Protein AF-A0A963LQE0-F1 (afdb_monomer)

Mean predicted aligned error: 8.78 Å

Solvent-accessible surface area (backbone atoms only — not comparable to full-atom values): 7712 Å² total; per-residue (Å²): 129,64,69,66,65,20,34,51,44,28,17,52,47,13,12,52,50,37,17,51,40,53,44,37,38,58,50,21,48,66,72,33,75,80,40,63,69,54,14,52,49,49,24,50,51,52,43,51,53,51,48,52,53,43,36,71,68,32,28,90,52,50,62,49,55,55,39,61,66,52,40,51,49,39,34,74,72,67,77,39,56,71,74,58,40,57,48,38,40,53,25,24,54,54,12,33,54,50,10,45,52,47,31,54,51,52,55,51,49,51,51,52,52,52,50,41,68,74,68,47,78,81,77,71,84,74,78,59,77,80,73,87,74,77,72,76,81,80,84,74,90,132

Radius of gyration: 27.18 Å; Cα contacts (8 Å, |Δi|>4): 130; chains: 1; bounding box: 40×27×107 Å

Nearest PDB structures (foldseek):
  7w7r-assembly1_C-2  TM=9.478E-01  e=5.800E-03  Anabas testudineus
  3m9i-assembly1_A  TM=8.111E-01  e=3.173E-03  Ovis aries
  2b5f-assembly1_B  TM=9.084E-01  e=1.115E-02  Spinacia oleracea
  8ofx-assembly1_A  TM=7.648E-01  e=4.079E-03  Trypanosoma brucei brucei
  1ldf-assembly1_A  TM=7.213E-01  e=6.099E-03  Escherichia coli

Secondary structure (DSSP, 8-state):
--HHHHHHHHHHHHHHHHHHHHHHHHHHHHHHTT-HHHHHHHHHHHHHHHHHHHHHHHHHHH----SHHHHHHHHHTTSS-HHHHHHHHHHHHHHHHHHHHHHHHHHHHHHHHHHHHHH-SPPPTT-----TT-S-------

Foldseek 3Di:
DDLVQQLVLLLQLLLQLLLQLVLLLVVLCVVCVPPPVSSVVSSVVSNVVSLVVSCVVCCVPHVSQLDLVSLVVCVVVVNDDPVSSVSSVVSSVNSNVNSNVVSVVVVVVVVVVVVCVVPDDDPDPPPPPPPPPPPPDPDDDD

pLDDT: mean 89.5, std 12.8, range [49.38, 98.25]

Structure (mmCIF, N/CA/C/O backbone):
data_AF-A0A963LQE0-F1
#
_entry.id   AF-A0A963LQE0-F1
#
loop_
_atom_site.group_PDB
_atom_site.id
_atom_site.type_symbol
_atom_site.label_atom_id
_atom_site.label_alt_id
_atom_site.label_comp_id
_atom_site.label_asym_id
_atom_site.label_entity_id
_atom_site.label_seq_id
_atom_site.pdbx_PDB_ins_code
_atom_site.Cartn_x
_atom_site.Cartn_y
_atom_site.Cartn_z
_atom_site.occupancy
_atom_site.B_iso_or_equiv
_atom_site.auth_seq_id
_atom_site.auth_comp_id
_atom_site.auth_asym_id
_atom_site.auth_atom_id
_atom_site.pdbx_PDB_model_num
ATOM 1 N N . MET A 1 1 ? -12.643 9.614 14.086 1.00 61.12 1 MET A N 1
ATOM 2 C CA . MET A 1 1 ? -12.310 9.619 12.640 1.00 61.12 1 MET A CA 1
ATOM 3 C C . MET A 1 1 ? -13.578 9.403 11.832 1.00 61.12 1 MET A C 1
ATOM 5 O O . MET A 1 1 ? -14.355 8.515 12.172 1.00 61.12 1 MET A O 1
ATOM 9 N N . SER A 1 2 ? -13.810 10.220 10.804 1.00 81.06 2 SER A N 1
ATOM 10 C CA . SER A 1 2 ? -14.964 10.062 9.909 1.00 81.06 2 SER A CA 1
ATOM 11 C C . SER A 1 2 ? -14.790 8.821 9.028 1.00 81.06 2 SER A C 1
ATOM 13 O O . SER A 1 2 ? -13.704 8.576 8.513 1.00 81.06 2 SER A O 1
ATOM 15 N N . LEU A 1 3 ? -15.850 8.028 8.850 1.00 88.50 3 LEU A N 1
ATOM 16 C CA . LEU A 1 3 ? -15.796 6.744 8.139 1.00 88.50 3 LEU A CA 1
ATOM 17 C C . LEU A 1 3 ? -15.444 6.900 6.650 1.00 88.50 3 LEU A C 1
ATOM 19 O O . LEU A 1 3 ? -14.717 6.079 6.107 1.00 88.50 3 LEU A O 1
ATOM 23 N N . ARG A 1 4 ? -15.934 7.959 5.997 1.00 92.81 4 ARG A N 1
ATOM 24 C CA . ARG A 1 4 ? -15.742 8.195 4.555 1.00 92.81 4 ARG A CA 1
ATOM 25 C C . ARG A 1 4 ? -14.275 8.451 4.163 1.00 92.81 4 ARG A C 1
ATOM 27 O O . ARG A 1 4 ? -13.759 7.665 3.374 1.00 92.81 4 ARG A O 1
ATOM 34 N N . PRO A 1 5 ? -13.573 9.465 4.713 1.00 93.38 5 PRO A N 1
ATOM 35 C CA . PRO A 1 5 ? -12.171 9.722 4.362 1.00 93.38 5 PRO A CA 1
ATOM 36 C C . PRO A 1 5 ? -11.257 8.555 4.747 1.00 93.38 5 PRO A C 1
ATOM 38 O O . PRO A 1 5 ? -10.302 8.262 4.044 1.0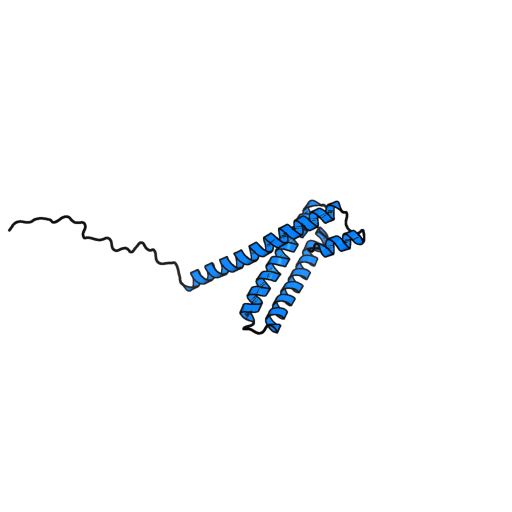0 93.38 5 PRO A O 1
ATOM 41 N N . SER A 1 6 ? -11.601 7.842 5.819 1.00 95.06 6 SER A N 1
ATOM 42 C CA . SER A 1 6 ? -10.914 6.633 6.275 1.00 95.06 6 SER A CA 1
ATOM 43 C C . SER A 1 6 ? -10.942 5.521 5.214 1.00 95.06 6 SER A C 1
ATOM 45 O O . SER A 1 6 ? -9.920 4.909 4.942 1.00 95.06 6 SER A O 1
ATOM 47 N N . VAL A 1 7 ? -12.102 5.276 4.592 1.00 96.75 7 VAL A N 1
ATOM 48 C CA . VAL A 1 7 ? -12.272 4.261 3.533 1.00 96.75 7 VAL A CA 1
ATOM 49 C C . VAL A 1 7 ? -11.584 4.685 2.233 1.00 96.75 7 VAL A C 1
ATOM 51 O O . VAL A 1 7 ? -10.953 3.860 1.580 1.00 96.75 7 VAL A O 1
ATOM 54 N N . VAL A 1 8 ? -11.674 5.968 1.870 1.00 96.94 8 VAL A N 1
ATOM 55 C CA . VAL A 1 8 ? -10.992 6.508 0.680 1.00 96.94 8 VAL A CA 1
ATOM 56 C C . VAL A 1 8 ? -9.475 6.412 0.829 1.00 96.94 8 VAL A C 1
ATOM 58 O O . VAL A 1 8 ? -8.802 5.991 -0.105 1.00 96.94 8 VAL A O 1
ATOM 61 N N . ALA A 1 9 ? -8.941 6.738 2.007 1.00 97.06 9 ALA A N 1
ATOM 62 C CA . ALA A 1 9 ? -7.518 6.608 2.296 1.00 97.06 9 ALA A CA 1
ATOM 63 C C . ALA A 1 9 ? -7.030 5.158 2.159 1.00 97.06 9 ALA A C 1
ATOM 65 O O . ALA A 1 9 ? -5.977 4.941 1.575 1.00 97.06 9 ALA A O 1
ATOM 66 N N . GLU A 1 10 ? -7.800 4.166 2.618 1.00 97.62 10 GLU A N 1
ATOM 67 C CA . GLU A 1 10 ? -7.464 2.747 2.419 1.00 97.62 10 GLU A CA 1
ATOM 68 C C . GLU A 1 10 ? -7.474 2.344 0.941 1.00 97.62 10 GLU A C 1
ATOM 70 O O . GLU A 1 10 ? -6.547 1.680 0.489 1.00 97.62 10 GLU A O 1
ATOM 75 N N . ALA A 1 11 ? -8.475 2.779 0.166 1.00 98.12 11 ALA A N 1
ATOM 76 C CA . ALA A 1 11 ? -8.530 2.487 -1.267 1.00 98.12 11 ALA A CA 1
ATOM 77 C C . ALA A 1 11 ? -7.335 3.091 -2.019 1.00 98.12 11 ALA A C 1
ATOM 79 O O . ALA A 1 11 ? -6.658 2.391 -2.770 1.00 98.12 11 ALA A O 1
ATOM 80 N N . ILE A 1 12 ? -7.064 4.382 -1.800 1.00 98.06 12 ILE A N 1
ATOM 81 C CA . ILE A 1 12 ? -5.968 5.101 -2.459 1.00 98.06 12 ILE A CA 1
ATOM 82 C C . ILE A 1 12 ? -4.619 4.550 -2.002 1.00 98.06 12 ILE A C 1
ATOM 84 O O . ILE A 1 12 ? -3.756 4.286 -2.832 1.00 98.06 12 ILE A O 1
ATOM 88 N N . GLY A 1 13 ? -4.433 4.340 -0.700 1.00 97.88 13 GLY A N 1
ATOM 89 C CA . GLY A 1 13 ? -3.178 3.826 -0.168 1.00 97.88 13 GLY A CA 1
ATOM 90 C C . GLY A 1 13 ? -2.870 2.416 -0.664 1.00 97.88 13 GLY A C 1
ATOM 91 O O . GLY A 1 13 ? -1.748 2.170 -1.097 1.00 97.88 13 GLY A O 1
ATOM 92 N N . THR A 1 14 ? -3.857 1.514 -0.712 1.00 98.25 14 THR A N 1
ATOM 93 C CA . THR A 1 14 ? -3.658 0.189 -1.316 1.00 98.25 14 THR A CA 1
ATOM 94 C C . THR A 1 14 ? -3.398 0.288 -2.820 1.00 98.25 14 THR A C 1
ATOM 96 O O . THR A 1 14 ? -2.508 -0.394 -3.316 1.00 98.25 14 THR A O 1
ATOM 99 N N . ALA A 1 15 ? -4.097 1.158 -3.555 1.00 98.25 15 ALA A N 1
ATOM 100 C CA . ALA A 1 15 ? -3.832 1.345 -4.983 1.00 98.25 15 ALA A CA 1
ATOM 101 C C . ALA A 1 15 ? -2.395 1.807 -5.254 1.00 98.25 15 ALA A C 1
ATOM 103 O O . ALA A 1 15 ? -1.714 1.223 -6.093 1.00 98.25 15 ALA A O 1
ATOM 104 N N . LEU A 1 16 ? -1.917 2.808 -4.513 1.00 97.94 16 LEU A N 1
ATOM 105 C CA . LEU A 1 16 ? -0.553 3.320 -4.641 1.00 97.94 16 LEU A CA 1
ATOM 106 C C . LEU A 1 16 ? 0.484 2.269 -4.243 1.00 97.94 16 LEU A C 1
ATOM 108 O O . LEU A 1 16 ? 1.454 2.074 -4.969 1.00 97.94 16 LEU A O 1
ATOM 112 N N . LEU A 1 17 ? 0.254 1.554 -3.136 1.00 97.75 17 LEU A N 1
ATOM 113 C CA . LEU A 1 17 ? 1.133 0.476 -2.687 1.00 97.75 17 LEU A CA 1
ATOM 114 C C . LEU A 1 17 ? 1.297 -0.583 -3.784 1.00 97.75 17 LEU A C 1
ATOM 116 O O . LEU A 1 17 ? 2.419 -0.917 -4.150 1.00 97.75 17 LEU A O 1
ATOM 120 N N . LEU A 1 18 ? 0.190 -1.084 -4.337 1.00 97.94 18 LEU A N 1
ATOM 121 C CA . LEU A 1 18 ? 0.229 -2.147 -5.341 1.00 97.94 18 LEU A CA 1
ATOM 122 C C . LEU A 1 18 ? 0.773 -1.658 -6.685 1.00 97.94 18 LEU A C 1
ATOM 124 O O . LEU A 1 18 ? 1.523 -2.395 -7.321 1.00 97.94 18 LEU A O 1
ATOM 128 N N . ALA A 1 19 ? 0.458 -0.424 -7.091 1.00 97.06 19 ALA A N 1
ATOM 129 C CA . ALA A 1 19 ? 1.030 0.160 -8.298 1.00 97.06 19 ALA A CA 1
ATOM 130 C C . ALA A 1 19 ? 2.563 0.225 -8.206 1.00 97.06 19 ALA A C 1
ATOM 132 O O . ALA A 1 19 ? 3.262 -0.267 -9.088 1.00 97.06 19 ALA A O 1
ATOM 133 N N . THR A 1 20 ? 3.097 0.744 -7.094 1.00 96.50 20 THR A N 1
ATOM 134 C CA . THR A 1 20 ? 4.548 0.833 -6.879 1.00 96.50 20 THR A CA 1
ATOM 135 C C . THR A 1 20 ? 5.219 -0.538 -6.812 1.00 96.50 20 THR A C 1
ATOM 137 O O . THR A 1 20 ? 6.270 -0.721 -7.422 1.00 96.50 20 THR A O 1
ATOM 140 N N . VAL A 1 21 ? 4.635 -1.510 -6.106 1.00 96.38 21 VAL A N 1
ATOM 141 C CA . VAL A 1 21 ? 5.204 -2.866 -5.989 1.00 96.38 21 VAL A CA 1
ATOM 142 C C . VAL A 1 21 ? 5.292 -3.547 -7.357 1.00 96.3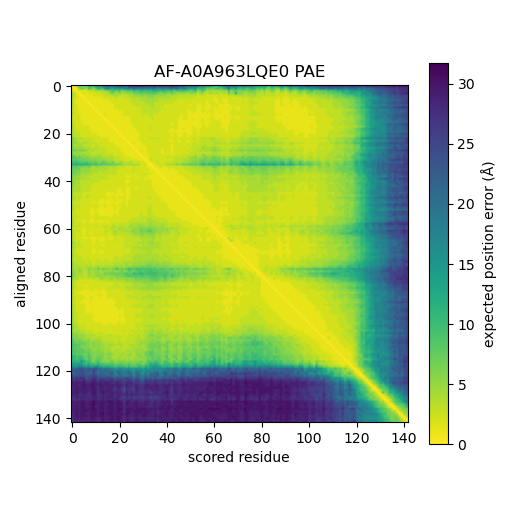8 21 VAL A C 1
ATOM 144 O O . VAL A 1 21 ? 6.328 -4.108 -7.704 1.00 96.38 21 VAL A O 1
ATOM 147 N N . VAL A 1 22 ? 4.228 -3.480 -8.162 1.00 96.31 22 VAL A N 1
ATOM 148 C CA . VAL A 1 22 ? 4.205 -4.133 -9.478 1.00 96.31 22 VAL A CA 1
ATOM 149 C C . VAL A 1 22 ? 5.168 -3.456 -10.454 1.00 96.31 22 VAL A C 1
ATOM 151 O O . VAL A 1 22 ? 5.985 -4.144 -11.068 1.00 96.31 22 VAL A O 1
ATOM 154 N N . ASP A 1 23 ? 5.135 -2.124 -10.559 1.00 93.75 23 ASP A N 1
ATOM 155 C CA . ASP A 1 23 ? 6.011 -1.394 -11.483 1.00 93.75 23 ASP A CA 1
ATOM 156 C C . ASP A 1 23 ? 7.489 -1.526 -11.105 1.00 93.75 23 ASP A C 1
ATOM 158 O O . ASP A 1 23 ? 8.335 -1.765 -11.971 1.00 93.75 23 ASP A O 1
ATOM 162 N N . SER A 1 24 ? 7.818 -1.410 -9.814 1.00 94.88 24 SER A N 1
ATOM 163 C CA . SER A 1 24 ? 9.203 -1.563 -9.354 1.00 94.88 24 SER A CA 1
ATOM 164 C C . SER A 1 24 ? 9.718 -2.993 -9.510 1.00 94.88 24 SER A C 1
ATOM 166 O O . SER A 1 24 ? 10.895 -3.165 -9.815 1.00 94.88 24 SER A O 1
ATOM 168 N N . GLY A 1 25 ? 8.858 -4.011 -9.403 1.00 93.81 25 GLY A N 1
ATOM 169 C CA . GLY A 1 25 ? 9.209 -5.393 -9.732 1.00 93.81 25 GLY A CA 1
ATOM 170 C C . GLY A 1 25 ? 9.553 -5.573 -11.213 1.00 93.81 25 GLY A C 1
ATOM 171 O O . GLY A 1 25 ? 10.621 -6.088 -11.541 1.00 93.81 25 GLY A O 1
ATOM 172 N N . ILE A 1 26 ? 8.692 -5.091 -12.118 1.00 92.94 26 ILE A N 1
ATOM 173 C CA . ILE A 1 26 ? 8.915 -5.192 -13.571 1.00 92.94 26 ILE A CA 1
ATOM 174 C C . ILE A 1 26 ? 10.169 -4.414 -13.988 1.00 92.94 26 ILE A C 1
ATOM 176 O O . ILE A 1 26 ? 10.982 -4.914 -14.766 1.00 92.94 26 ILE A O 1
ATOM 180 N N . MET A 1 27 ? 10.336 -3.186 -13.491 1.00 91.75 27 MET A N 1
ATOM 181 C CA . MET A 1 27 ? 11.497 -2.354 -13.808 1.00 91.75 27 MET A CA 1
ATOM 182 C C . MET A 1 27 ? 12.779 -2.900 -13.172 1.00 91.75 27 MET A C 1
ATOM 184 O O . MET A 1 27 ? 13.822 -2.917 -13.821 1.00 91.75 27 MET A O 1
ATOM 188 N N . GLY A 1 28 ? 12.700 -3.378 -11.930 1.00 92.88 28 GLY A N 1
ATOM 189 C CA . GLY A 1 28 ? 13.816 -3.987 -11.214 1.00 92.88 28 GLY A CA 1
ATOM 190 C C . GLY A 1 28 ? 14.385 -5.184 -11.968 1.00 92.88 28 GLY A C 1
ATOM 191 O O . GLY A 1 28 ? 15.593 -5.245 -12.172 1.00 92.88 28 GLY A O 1
ATOM 192 N N . GLU A 1 29 ? 13.523 -6.070 -12.473 1.00 93.75 29 GLU A N 1
ATOM 193 C CA . GLU A 1 29 ? 13.941 -7.216 -13.290 1.00 93.75 29 GLU A CA 1
ATOM 194 C C . GLU A 1 29 ? 14.640 -6.776 -14.588 1.00 93.75 29 GLU A C 1
ATOM 196 O O . GLU A 1 29 ? 15.695 -7.298 -14.948 1.00 93.75 29 GLU A O 1
ATOM 201 N N . ARG A 1 30 ? 14.098 -5.755 -15.270 1.00 91.44 30 ARG A N 1
ATOM 202 C CA . ARG A 1 30 ? 14.685 -5.207 -16.507 1.00 91.44 30 ARG A CA 1
ATOM 203 C C . ARG A 1 30 ? 16.061 -4.585 -16.277 1.00 91.44 30 ARG A C 1
ATOM 205 O O . ARG A 1 30 ? 16.944 -4.743 -17.115 1.00 91.44 30 ARG A O 1
ATOM 212 N N . LEU A 1 31 ? 16.238 -3.872 -15.166 1.00 92.25 31 LEU A N 1
ATOM 213 C CA . LEU A 1 31 ? 17.493 -3.198 -14.824 1.00 92.25 31 LEU A CA 1
ATOM 214 C C . LEU A 1 31 ? 18.544 -4.153 -14.255 1.00 92.25 31 LEU A C 1
ATOM 216 O O . LEU A 1 31 ? 19.737 -3.911 -14.417 1.00 92.25 31 LEU A O 1
ATOM 220 N N . ALA A 1 32 ? 18.123 -5.231 -13.595 1.00 93.69 32 ALA A N 1
ATOM 221 C CA . ALA A 1 32 ? 19.029 -6.159 -12.931 1.00 93.69 32 ALA A CA 1
ATOM 222 C C . ALA A 1 32 ? 19.828 -7.054 -13.893 1.00 93.69 32 ALA A C 1
ATOM 224 O O . ALA A 1 32 ? 20.764 -7.724 -13.454 1.00 93.69 32 ALA A O 1
ATOM 225 N N . GLY A 1 33 ? 19.475 -7.098 -15.184 1.00 92.00 33 GLY A N 1
ATOM 226 C CA . GLY A 1 33 ? 20.241 -7.825 -16.202 1.00 92.00 33 GLY A CA 1
ATOM 227 C C . GLY A 1 33 ? 20.390 -9.324 -15.914 1.00 92.00 33 GLY A C 1
ATOM 228 O O . GLY A 1 33 ? 21.435 -9.901 -16.202 1.00 92.00 33 GLY A O 1
ATOM 229 N N . GLY A 1 34 ? 19.376 -9.945 -15.299 1.00 92.44 34 GLY A N 1
ATOM 230 C CA . GLY A 1 34 ? 19.384 -11.356 -14.892 1.00 92.44 34 GLY A CA 1
ATOM 231 C C . GLY A 1 34 ? 19.910 -11.623 -13.475 1.00 92.44 34 GLY A C 1
ATOM 232 O O . GLY A 1 34 ? 19.883 -12.765 -13.016 1.00 92.44 34 GLY A O 1
ATOM 233 N N . ASN A 1 35 ? 20.360 -10.598 -12.741 1.00 96.06 35 ASN A N 1
ATOM 234 C CA . ASN A 1 35 ? 20.724 -10.746 -11.334 1.00 96.06 35 ASN A CA 1
ATOM 235 C C . ASN A 1 35 ? 19.490 -10.651 -10.420 1.00 96.06 35 ASN A C 1
ATOM 237 O O . ASN A 1 35 ? 19.115 -9.575 -9.949 1.00 96.06 35 ASN A O 1
ATOM 241 N N . VAL A 1 36 ? 18.908 -11.807 -10.101 1.00 95.44 36 VAL A N 1
ATOM 242 C CA . VAL A 1 36 ? 17.714 -11.918 -9.245 1.00 95.44 36 VAL A CA 1
ATOM 243 C C . VAL A 1 36 ? 17.893 -11.233 -7.883 1.00 95.44 36 VAL A C 1
ATOM 245 O O . VAL A 1 36 ? 16.953 -10.627 -7.372 1.00 95.44 36 VAL A O 1
ATOM 248 N N . ALA A 1 37 ? 19.092 -11.268 -7.290 1.00 96.19 37 ALA A N 1
ATOM 249 C CA . ALA A 1 37 ? 19.328 -10.646 -5.986 1.00 96.19 37 ALA A CA 1
ATOM 250 C C . ALA A 1 37 ? 19.160 -9.119 -6.042 1.00 96.19 37 ALA A C 1
ATOM 252 O O . ALA A 1 37 ? 18.559 -8.530 -5.143 1.00 96.19 37 ALA A O 1
ATOM 253 N N . ILE A 1 38 ? 19.642 -8.482 -7.113 1.00 95.50 38 ILE A N 1
ATOM 254 C CA . ILE A 1 38 ? 19.490 -7.036 -7.316 1.00 95.50 38 ILE A CA 1
ATOM 255 C C . ILE A 1 38 ? 18.025 -6.684 -7.597 1.00 95.50 38 ILE A C 1
ATOM 257 O O . ILE A 1 38 ? 17.519 -5.724 -7.015 1.00 95.50 38 ILE A O 1
ATOM 261 N N . ALA A 1 39 ? 17.329 -7.471 -8.425 1.00 95.38 39 ALA A N 1
ATOM 262 C CA . ALA A 1 39 ? 15.911 -7.253 -8.723 1.00 95.38 39 ALA A CA 1
ATOM 263 C C . ALA A 1 39 ? 15.047 -7.300 -7.449 1.00 95.38 39 ALA A C 1
ATOM 265 O O . ALA A 1 39 ? 14.254 -6.391 -7.186 1.00 95.38 39 ALA A O 1
ATOM 266 N N . LEU A 1 40 ? 15.255 -8.320 -6.609 1.00 96.06 40 LEU A N 1
ATOM 267 C CA . LEU A 1 40 ? 14.551 -8.466 -5.335 1.00 96.06 40 LEU A CA 1
ATOM 268 C C . LEU A 1 40 ? 14.891 -7.344 -4.354 1.00 96.06 40 LEU A C 1
ATOM 270 O O . LEU A 1 40 ? 13.992 -6.830 -3.685 1.00 96.06 40 LEU A O 1
ATOM 274 N N . LEU A 1 41 ? 16.162 -6.940 -4.276 1.00 96.69 41 LEU A N 1
ATOM 275 C CA . LEU A 1 41 ? 16.588 -5.838 -3.417 1.00 96.69 41 LEU A CA 1
ATOM 276 C C . LEU A 1 41 ? 15.915 -4.523 -3.829 1.00 96.69 41 LEU A C 1
ATOM 278 O O . LEU A 1 41 ? 15.345 -3.840 -2.979 1.00 96.69 41 LEU A O 1
ATOM 282 N N . ALA A 1 42 ? 15.929 -4.193 -5.123 1.00 95.44 42 ALA A N 1
ATOM 283 C CA . ALA A 1 42 ? 15.309 -2.981 -5.650 1.00 95.44 42 ALA A CA 1
ATOM 284 C C . ALA A 1 42 ? 13.799 -2.940 -5.361 1.00 95.44 42 ALA A C 1
ATOM 286 O O . ALA A 1 42 ? 13.302 -1.952 -4.816 1.00 95.44 42 ALA A O 1
ATOM 287 N N . ASN A 1 43 ? 13.085 -4.033 -5.646 1.00 96.88 43 ASN A N 1
ATOM 288 C CA . ASN A 1 43 ? 11.651 -4.139 -5.372 1.00 96.88 43 ASN A CA 1
ATOM 289 C C . ASN A 1 43 ? 11.342 -4.029 -3.866 1.00 96.88 43 ASN A C 1
ATOM 291 O O . ASN A 1 43 ? 10.430 -3.311 -3.454 1.00 96.88 43 ASN A O 1
ATOM 295 N N . THR A 1 44 ? 12.134 -4.690 -3.016 1.00 96.56 44 THR A N 1
ATOM 296 C CA . THR A 1 44 ? 11.941 -4.657 -1.556 1.00 96.56 44 THR A CA 1
ATOM 297 C C . THR A 1 44 ? 12.146 -3.252 -0.995 1.00 96.56 44 THR A C 1
ATOM 299 O O . THR A 1 44 ? 11.342 -2.790 -0.184 1.00 96.56 44 THR A O 1
ATOM 302 N N . LEU A 1 45 ? 13.184 -2.542 -1.448 1.00 97.69 45 LEU A N 1
ATOM 303 C CA . LEU A 1 45 ? 13.444 -1.164 -1.033 1.00 97.69 45 LEU A CA 1
ATOM 304 C C . LEU A 1 45 ? 12.326 -0.217 -1.480 1.00 97.69 45 LEU A C 1
ATOM 306 O O . LEU A 1 45 ? 11.856 0.582 -0.671 1.00 97.69 45 LEU A O 1
ATOM 310 N N . ALA A 1 46 ? 11.857 -0.338 -2.725 1.00 97.00 46 ALA A N 1
ATOM 311 C CA . ALA A 1 46 ? 10.736 0.454 -3.228 1.00 97.00 46 ALA A CA 1
ATOM 312 C C . ALA A 1 46 ? 9.453 0.196 -2.421 1.00 97.00 46 ALA A C 1
ATOM 314 O O . ALA A 1 46 ? 8.792 1.140 -1.983 1.00 97.00 46 ALA A O 1
ATOM 315 N N . THR A 1 47 ? 9.150 -1.077 -2.152 1.00 96.88 47 THR A N 1
ATOM 316 C CA . THR A 1 47 ? 7.999 -1.503 -1.344 1.00 96.88 47 THR A CA 1
ATOM 317 C C . THR A 1 47 ? 8.069 -0.944 0.078 1.00 96.88 47 THR A C 1
ATOM 319 O O . THR A 1 47 ? 7.087 -0.402 0.587 1.00 96.88 47 THR A O 1
ATOM 322 N N . GLY A 1 48 ? 9.231 -1.036 0.728 1.00 97.25 48 GLY A N 1
ATOM 323 C CA . GLY A 1 48 ? 9.432 -0.500 2.072 1.00 97.25 48 GLY A CA 1
ATOM 324 C C . GLY A 1 48 ? 9.289 1.022 2.115 1.00 97.25 48 GLY A C 1
ATOM 325 O O . GLY A 1 48 ? 8.572 1.553 2.963 1.00 97.25 48 GLY A O 1
ATOM 326 N N . ALA A 1 49 ? 9.918 1.725 1.171 1.00 98.06 49 ALA A N 1
ATOM 327 C CA . ALA A 1 49 ? 9.881 3.182 1.102 1.00 98.06 49 ALA A CA 1
ATOM 328 C C . ALA A 1 49 ? 8.458 3.717 0.883 1.00 98.06 49 ALA A C 1
ATOM 330 O O . ALA A 1 49 ? 8.019 4.612 1.611 1.00 98.06 49 ALA A O 1
ATOM 331 N N . VAL A 1 50 ? 7.711 3.147 -0.072 1.00 98.00 50 VAL A N 1
ATOM 332 C CA . VAL A 1 50 ? 6.331 3.581 -0.326 1.00 98.00 50 VAL A CA 1
ATOM 333 C C . VAL A 1 50 ? 5.431 3.270 0.864 1.00 98.00 50 VAL A C 1
ATOM 335 O O . VAL A 1 50 ? 4.624 4.111 1.248 1.00 98.00 50 VAL A O 1
ATOM 338 N N . LEU A 1 51 ? 5.603 2.116 1.515 1.00 97.38 51 LEU A N 1
ATOM 339 C CA . LEU A 1 51 ? 4.800 1.764 2.680 1.00 97.38 51 LEU A CA 1
ATOM 340 C C . LEU A 1 51 ? 5.026 2.750 3.835 1.00 97.38 51 LEU A C 1
ATOM 342 O O . LEU A 1 51 ? 4.056 3.219 4.426 1.00 97.38 51 LEU A O 1
ATOM 346 N N . VAL A 1 52 ? 6.278 3.128 4.115 1.00 98.19 52 VAL A N 1
ATOM 347 C CA . VAL A 1 52 ? 6.600 4.155 5.123 1.00 98.19 52 VAL A CA 1
ATOM 348 C C . VAL A 1 52 ? 5.942 5.492 4.775 1.00 98.19 52 VAL A C 1
ATOM 350 O O . VAL A 1 52 ? 5.292 6.094 5.632 1.00 98.19 52 VAL A O 1
ATOM 353 N N . ALA A 1 53 ? 6.049 5.938 3.521 1.00 98.06 53 ALA A N 1
ATOM 354 C CA . ALA A 1 53 ? 5.438 7.187 3.068 1.00 98.06 53 ALA A CA 1
ATOM 355 C C . ALA A 1 53 ? 3.904 7.167 3.200 1.00 98.06 53 ALA A C 1
ATOM 357 O O . ALA A 1 53 ? 3.297 8.137 3.666 1.00 98.06 53 ALA A O 1
ATOM 358 N N . LEU A 1 54 ? 3.267 6.049 2.843 1.00 97.62 54 LEU A N 1
ATOM 359 C CA . LEU A 1 54 ? 1.821 5.870 2.950 1.00 97.62 54 LEU A CA 1
ATOM 360 C C . LEU A 1 54 ? 1.359 5.832 4.409 1.00 97.62 54 LEU A C 1
ATOM 362 O O . LEU A 1 54 ? 0.362 6.473 4.740 1.00 97.62 54 LEU A O 1
ATOM 366 N N . ILE A 1 55 ? 2.081 5.137 5.291 1.00 97.50 55 ILE A N 1
ATOM 367 C CA . ILE A 1 55 ? 1.774 5.099 6.727 1.00 97.50 55 ILE A CA 1
ATOM 368 C C . ILE A 1 55 ? 1.890 6.499 7.334 1.00 97.50 55 ILE A C 1
ATOM 370 O O . ILE A 1 55 ? 0.977 6.929 8.038 1.00 97.50 55 ILE A O 1
ATOM 374 N N . ALA A 1 56 ? 2.962 7.234 7.028 1.00 97.56 56 ALA A N 1
ATOM 375 C CA . ALA A 1 56 ? 3.146 8.598 7.519 1.00 97.56 56 ALA A CA 1
ATOM 376 C C . ALA A 1 56 ? 2.015 9.535 7.056 1.00 97.56 56 ALA A C 1
ATOM 378 O O . ALA A 1 56 ? 1.534 10.363 7.826 1.00 97.56 56 ALA A O 1
ATOM 379 N N . THR A 1 57 ? 1.554 9.363 5.815 1.00 96.88 57 THR A N 1
ATOM 380 C CA . THR A 1 57 ? 0.531 10.218 5.195 1.00 96.88 57 THR A CA 1
ATOM 381 C C . THR A 1 57 ? -0.884 9.895 5.680 1.00 96.88 57 THR A C 1
ATOM 383 O O . THR A 1 57 ? -1.650 10.783 6.045 1.00 96.88 57 THR A O 1
ATOM 386 N N . PHE A 1 58 ? -1.258 8.617 5.685 1.00 96.38 58 PHE A N 1
ATOM 387 C CA . PHE A 1 58 ? -2.640 8.176 5.890 1.00 96.38 58 PHE A CA 1
ATOM 388 C C . PHE A 1 58 ? -2.888 7.526 7.251 1.00 96.38 58 PHE A C 1
ATOM 390 O O . PHE A 1 58 ? -4.049 7.267 7.590 1.00 96.38 58 PHE A O 1
ATOM 397 N N . GLY A 1 59 ? -1.842 7.275 8.042 1.00 95.31 59 GLY A N 1
ATOM 398 C CA . GLY A 1 59 ? -1.939 6.755 9.406 1.00 95.31 59 GLY A CA 1
ATOM 399 C C . GLY A 1 59 ? -2.922 7.559 10.264 1.00 95.31 59 GLY A C 1
ATOM 400 O O . GLY A 1 59 ? -3.882 6.972 10.770 1.00 95.31 59 GLY A O 1
ATOM 401 N N . PRO A 1 60 ? -2.806 8.902 10.334 1.00 94.19 60 PRO A N 1
ATOM 402 C CA . PRO A 1 60 ? -3.751 9.746 11.072 1.00 94.19 60 PRO A CA 1
ATOM 403 C C . PRO A 1 60 ? -5.192 9.712 10.533 1.00 94.19 60 PRO A C 1
ATOM 405 O O . PRO A 1 60 ? -6.134 10.024 11.260 1.00 94.19 60 PRO A O 1
ATOM 408 N N . THR A 1 61 ? -5.389 9.351 9.260 1.00 93.94 61 THR A N 1
ATOM 409 C CA . THR A 1 61 ? -6.699 9.377 8.584 1.00 93.94 61 THR A CA 1
ATOM 410 C C . THR A 1 61 ? -7.436 8.043 8.638 1.00 93.94 61 THR A C 1
ATOM 412 O O . THR A 1 61 ? -8.660 8.029 8.792 1.00 93.94 61 THR A O 1
ATOM 415 N N . SER A 1 62 ? -6.718 6.925 8.523 1.00 93.44 62 SER A N 1
ATOM 416 C CA . SER A 1 62 ? -7.300 5.584 8.375 1.00 93.44 62 SER A CA 1
ATOM 417 C C . SER A 1 62 ? -6.782 4.550 9.377 1.00 93.44 62 SER A C 1
ATOM 419 O O . SER A 1 62 ? -7.498 3.586 9.657 1.00 93.44 62 SER A O 1
ATOM 421 N N . GLY A 1 63 ? -5.603 4.766 9.960 1.00 92.62 63 GLY A N 1
ATOM 422 C CA . GLY A 1 63 ? -4.817 3.719 10.613 1.00 92.62 63 GLY A CA 1
ATOM 423 C C . GLY A 1 63 ? -3.859 3.000 9.657 1.00 92.62 63 GLY A C 1
ATOM 424 O O . GLY A 1 63 ? -3.073 2.187 10.128 1.00 92.62 63 GLY A O 1
ATOM 425 N N . ALA A 1 64 ? -3.898 3.321 8.354 1.00 95.88 64 ALA A N 1
ATOM 426 C CA . ALA A 1 64 ? -2.989 2.821 7.323 1.00 95.88 64 ALA A CA 1
ATOM 427 C C . ALA A 1 64 ? -2.877 1.287 7.303 1.00 95.88 64 ALA A C 1
ATOM 429 O O . ALA A 1 64 ? -1.779 0.736 7.365 1.00 95.88 64 ALA A O 1
ATOM 430 N N . HIS A 1 65 ? -4.014 0.585 7.245 1.00 96.94 65 HIS A N 1
ATOM 431 C CA . HIS A 1 65 ? -3.989 -0.876 7.231 1.00 96.94 65 HIS A CA 1
ATOM 432 C C . HIS A 1 65 ? -3.469 -1.398 5.892 1.00 96.94 65 HIS A C 1
ATOM 434 O O . HIS A 1 65 ? -2.639 -2.302 5.869 1.00 96.94 65 HIS A O 1
ATOM 440 N N . PHE A 1 66 ? -4.019 -0.874 4.791 1.00 97.06 66 PHE A N 1
ATOM 441 C CA . PHE A 1 66 ? -3.739 -1.200 3.386 1.00 97.06 66 PHE A CA 1
ATOM 442 C C . PHE A 1 66 ? -3.741 -2.686 3.025 1.00 97.06 66 PHE A C 1
ATOM 444 O O . PHE A 1 66 ? -3.316 -3.072 1.938 1.00 97.06 66 PHE A O 1
ATOM 451 N N . ASN A 1 67 ? -4.228 -3.519 3.938 1.00 96.81 67 ASN A N 1
ATOM 452 C CA . ASN A 1 67 ? -4.101 -4.956 3.910 1.00 96.81 67 ASN A CA 1
ATOM 453 C C . ASN A 1 67 ? -5.311 -5.582 4.633 1.00 96.81 67 ASN A C 1
ATOM 455 O O . ASN A 1 67 ? -5.588 -5.249 5.801 1.00 96.81 67 ASN A O 1
ATOM 459 N N . PRO A 1 68 ? -6.015 -6.522 3.978 1.00 95.81 68 PRO A N 1
ATOM 460 C CA . PRO A 1 68 ? -7.129 -7.242 4.582 1.00 95.81 68 PRO A CA 1
ATOM 461 C C . PRO A 1 68 ? -6.747 -7.972 5.873 1.00 95.81 68 PRO A C 1
ATOM 463 O O . PRO A 1 68 ? -7.500 -7.922 6.844 1.00 95.81 68 PRO A O 1
ATOM 466 N N . LEU A 1 69 ? -5.565 -8.596 5.926 1.00 97.00 69 LEU A N 1
ATOM 467 C CA . LEU A 1 69 ? -5.088 -9.331 7.100 1.00 97.00 69 LEU A CA 1
ATOM 468 C C . LEU A 1 69 ? -4.829 -8.402 8.284 1.00 97.00 69 LEU A C 1
ATOM 470 O O . LEU A 1 69 ? -5.257 -8.707 9.393 1.00 97.00 69 LEU A O 1
ATOM 474 N N . VAL A 1 70 ? -4.212 -7.241 8.049 1.00 96.62 70 VAL A N 1
ATOM 475 C CA . VAL A 1 70 ? -4.003 -6.225 9.097 1.00 96.62 70 VAL A CA 1
ATOM 476 C C . VAL A 1 70 ? -5.350 -5.734 9.625 1.00 96.62 70 VAL A C 1
ATOM 478 O O . VAL A 1 70 ? -5.560 -5.641 10.832 1.00 96.62 70 VAL A O 1
ATOM 481 N N . THR A 1 71 ? -6.318 -5.515 8.732 1.00 96.88 71 THR A N 1
ATOM 482 C CA . THR A 1 71 ? -7.673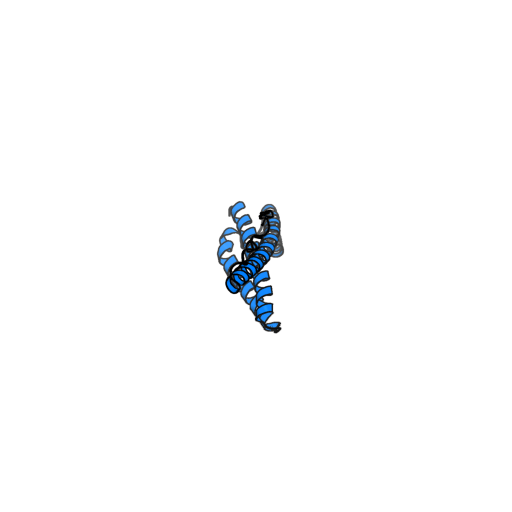 -5.102 9.122 1.00 96.88 71 THR A CA 1
ATOM 483 C C . THR A 1 71 ? -8.396 -6.156 9.955 1.00 96.88 71 THR A C 1
ATOM 485 O O . THR A 1 71 ? -9.083 -5.815 10.923 1.00 96.88 71 THR A O 1
ATOM 488 N N . LEU A 1 72 ? -8.255 -7.431 9.596 1.00 96.44 72 LEU A N 1
ATOM 489 C CA . LEU A 1 72 ? -8.827 -8.545 10.346 1.00 96.44 72 LEU A CA 1
ATOM 490 C C . LEU A 1 72 ? -8.131 -8.733 11.700 1.00 96.44 72 LEU A C 1
ATOM 492 O O . LEU A 1 72 ? -8.818 -8.960 12.694 1.00 96.44 72 LEU A O 1
ATOM 496 N N . ALA A 1 73 ? -6.810 -8.561 11.769 1.00 96.88 73 ALA A N 1
ATOM 497 C CA . ALA A 1 73 ? -6.052 -8.606 13.016 1.00 96.88 73 ALA A CA 1
ATOM 498 C C . ALA A 1 73 ? -6.481 -7.485 13.976 1.00 96.88 73 ALA A C 1
ATOM 500 O O . ALA A 1 73 ? -6.861 -7.752 15.114 1.00 96.88 73 ALA A O 1
ATOM 501 N N . GLU A 1 74 ? -6.549 -6.239 13.503 1.00 95.06 74 GLU A N 1
ATOM 502 C CA . GLU A 1 74 ? -7.032 -5.097 14.293 1.00 95.06 74 GLU A CA 1
ATOM 503 C C . GLU A 1 74 ? -8.494 -5.279 14.737 1.00 95.06 74 GLU A C 1
ATOM 505 O O . GLU A 1 74 ? -8.901 -4.859 15.825 1.00 95.06 74 GLU A O 1
ATOM 510 N N . ARG A 1 75 ? -9.310 -5.967 13.930 1.00 94.44 75 ARG A N 1
ATOM 511 C CA . ARG A 1 75 ? -10.665 -6.366 14.325 1.00 94.44 75 ARG A CA 1
ATOM 512 C C . ARG A 1 75 ? -10.662 -7.424 15.431 1.00 94.44 75 ARG A C 1
ATOM 514 O O . ARG A 1 75 ? -11.480 -7.303 16.349 1.00 94.44 75 ARG A O 1
ATOM 521 N N . ALA A 1 76 ? -9.812 -8.445 15.329 1.00 95.31 76 ALA A N 1
ATOM 522 C CA . ALA A 1 76 ? -9.679 -9.515 16.319 1.00 95.31 76 ALA A CA 1
ATOM 523 C C . ALA A 1 76 ? -9.182 -8.971 17.667 1.00 95.31 76 ALA A C 1
ATOM 525 O O . ALA A 1 76 ? -9.679 -9.372 18.713 1.00 95.31 76 ALA A O 1
ATOM 526 N N . LEU A 1 77 ? -8.305 -7.965 17.631 1.00 95.31 77 LEU A N 1
ATOM 527 C CA . LEU A 1 77 ? -7.817 -7.230 18.801 1.00 95.31 77 LEU A CA 1
ATOM 528 C C . LEU A 1 77 ? -8.825 -6.205 19.360 1.00 95.31 77 LEU A C 1
ATOM 530 O O . LEU A 1 77 ? -8.509 -5.479 20.298 1.00 95.31 77 LEU A O 1
ATOM 534 N N . GLY A 1 78 ? -10.029 -6.098 18.784 1.00 91.19 78 GLY A N 1
ATOM 535 C CA . GLY A 1 78 ? -11.083 -5.188 19.255 1.00 91.19 78 GLY A CA 1
ATOM 536 C C . GLY A 1 78 ? -10.872 -3.708 18.909 1.00 91.19 78 GLY A C 1
ATOM 537 O O . GLY A 1 78 ? -11.678 -2.868 19.304 1.00 91.19 78 GLY A O 1
ATOM 538 N N . ARG A 1 79 ? -9.839 -3.378 18.128 1.00 90.75 79 ARG A N 1
ATOM 539 C CA . ARG A 1 79 ? -9.456 -2.006 17.751 1.00 90.75 79 ARG A CA 1
ATOM 540 C C . ARG A 1 79 ? -10.221 -1.478 16.534 1.00 90.75 79 ARG A C 1
ATOM 542 O O . ARG A 1 79 ? -10.280 -0.272 16.302 1.00 90.75 79 ARG A O 1
ATOM 549 N N . CYS A 1 80 ? -10.877 -2.362 15.776 1.00 89.62 80 CYS A N 1
ATOM 550 C CA . CYS A 1 80 ? -11.682 -2.004 14.607 1.00 89.62 80 CYS A CA 1
ATOM 551 C C . CYS A 1 80 ? -13.125 -2.531 14.698 1.00 89.62 80 CYS A C 1
ATOM 553 O O . CYS A 1 80 ? -13.371 -3.707 14.952 1.00 89.62 80 CYS A O 1
ATOM 555 N N . ARG A 1 81 ? -14.119 -1.673 14.431 1.00 93.38 81 ARG A N 1
ATOM 556 C CA . ARG A 1 81 ? -15.536 -2.076 14.347 1.00 93.38 81 ARG A CA 1
ATOM 557 C C . ARG A 1 81 ? -15.801 -2.894 13.081 1.00 93.38 81 ARG A C 1
ATOM 559 O O . ARG A 1 81 ? -15.362 -2.520 11.999 1.00 93.38 81 ARG A O 1
ATOM 566 N N . TRP A 1 82 ? -16.649 -3.924 13.170 1.00 93.12 82 TRP A N 1
ATOM 567 C CA . TRP A 1 82 ? -16.967 -4.811 12.036 1.00 93.12 82 TRP A CA 1
ATOM 568 C C . TRP A 1 82 ? -17.508 -4.094 10.787 1.00 93.12 82 TRP A C 1
ATOM 570 O O . TRP A 1 82 ? -17.180 -4.459 9.661 1.00 93.12 82 TRP A O 1
ATOM 580 N N . ARG A 1 83 ? -18.317 -3.038 10.962 1.00 93.56 83 ARG A N 1
ATOM 581 C CA . ARG A 1 83 ? -18.778 -2.204 9.835 1.00 93.56 83 ARG A CA 1
ATOM 582 C C . ARG A 1 83 ? -17.615 -1.511 9.116 1.00 93.56 83 ARG A C 1
ATOM 584 O O . ARG A 1 83 ? -17.610 -1.492 7.893 1.00 93.56 83 ARG A O 1
ATOM 591 N N . LYS A 1 84 ? -16.639 -0.983 9.861 1.00 94.38 84 LYS A N 1
ATOM 592 C CA . LYS A 1 84 ? -15.445 -0.334 9.301 1.00 94.38 84 LYS A CA 1
ATOM 593 C C . LYS A 1 84 ? -14.547 -1.363 8.611 1.00 94.38 84 LYS A C 1
ATOM 595 O O . LYS A 1 84 ? -14.162 -1.140 7.472 1.00 94.38 84 LYS A O 1
ATOM 600 N N . ALA A 1 85 ? -14.324 -2.515 9.248 1.00 95.25 85 ALA A N 1
ATOM 601 C CA . ALA A 1 85 ? -13.524 -3.603 8.690 1.00 95.25 85 ALA A CA 1
ATOM 602 C C . ALA A 1 85 ? -14.037 -4.061 7.315 1.00 95.25 85 ALA A C 1
ATOM 604 O O . ALA A 1 85 ? -13.275 -4.080 6.360 1.00 95.25 85 ALA A O 1
ATOM 605 N N . ARG A 1 86 ? -15.338 -4.347 7.165 1.00 96.44 86 ARG A N 1
ATOM 606 C CA . ARG A 1 86 ? -15.890 -4.787 5.867 1.00 96.44 86 ARG A CA 1
ATOM 607 C C . ARG A 1 86 ? -15.723 -3.751 4.751 1.00 96.44 86 ARG A C 1
ATOM 609 O O . ARG A 1 86 ? -15.436 -4.124 3.620 1.00 96.44 86 ARG A O 1
ATOM 616 N N . LEU A 1 87 ? -15.882 -2.465 5.069 1.00 96.81 87 LEU A N 1
ATOM 617 C CA . LEU A 1 87 ? -15.666 -1.386 4.100 1.00 96.81 87 LEU A CA 1
ATOM 618 C C . LEU A 1 87 ? 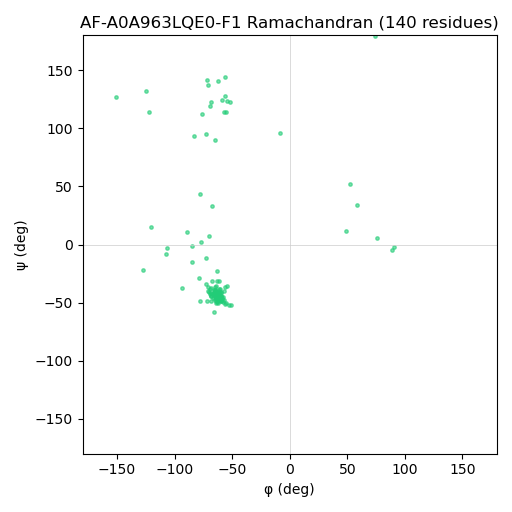-14.191 -1.253 3.720 1.00 96.81 87 LEU A C 1
ATOM 620 O O . LEU A 1 87 ? -13.890 -1.016 2.557 1.00 96.81 87 LEU A O 1
ATOM 624 N N . TYR A 1 88 ? -13.286 -1.442 4.680 1.00 97.62 88 TYR A N 1
ATOM 625 C CA . TYR A 1 88 ? -11.846 -1.467 4.434 1.00 97.62 88 TYR A CA 1
ATOM 626 C C . TYR A 1 88 ? -11.453 -2.618 3.519 1.00 97.62 88 TYR A C 1
ATOM 628 O O . TYR A 1 88 ? -10.762 -2.383 2.541 1.00 97.62 88 TYR A O 1
ATOM 636 N N . LEU A 1 89 ? -11.951 -3.830 3.777 1.00 97.94 89 LEU A N 1
ATOM 637 C CA . LEU A 1 89 ? -11.677 -4.989 2.926 1.00 97.94 89 LEU A CA 1
ATOM 638 C C . LEU A 1 89 ? -12.107 -4.726 1.476 1.00 97.94 89 LEU A C 1
ATOM 640 O O . LEU A 1 89 ? -11.326 -4.945 0.555 1.00 97.94 89 LEU A O 1
ATOM 644 N N . ALA A 1 90 ? -13.323 -4.212 1.270 1.00 97.56 90 ALA A N 1
ATOM 645 C CA . ALA A 1 90 ? -13.805 -3.873 -0.068 1.00 97.56 90 ALA A CA 1
ATOM 646 C C . ALA A 1 90 ? -12.946 -2.779 -0.729 1.00 97.56 90 ALA A C 1
ATOM 648 O O . ALA A 1 90 ? -12.553 -2.918 -1.884 1.00 97.56 90 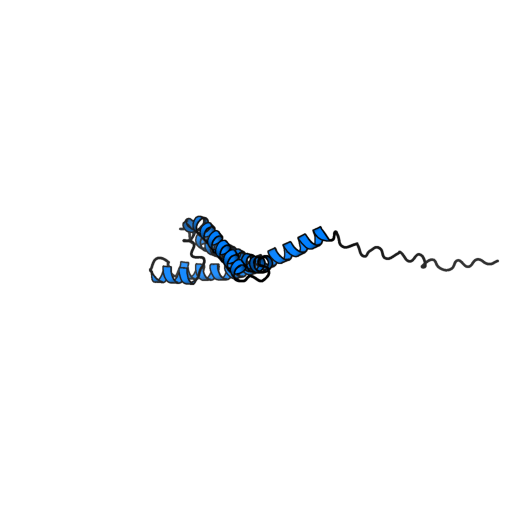ALA A O 1
ATOM 649 N N . ALA A 1 91 ? -12.617 -1.719 0.011 1.00 97.44 91 ALA A N 1
ATOM 650 C CA . ALA A 1 91 ? -11.778 -0.626 -0.472 1.00 97.44 91 ALA A CA 1
ATOM 651 C C . ALA A 1 91 ? -10.363 -1.084 -0.846 1.00 97.44 91 ALA A C 1
ATOM 653 O O . ALA A 1 91 ? -9.864 -0.694 -1.894 1.00 97.44 91 ALA A O 1
ATOM 654 N N . GLN A 1 92 ? -9.746 -1.940 -0.033 1.00 98.19 92 GLN A N 1
ATOM 655 C CA . GLN A 1 92 ? -8.414 -2.492 -0.275 1.00 98.19 92 GLN A CA 1
ATOM 656 C C . GLN A 1 92 ? -8.405 -3.392 -1.512 1.00 98.19 92 GLN A C 1
ATOM 658 O O . GLN A 1 92 ? -7.513 -3.271 -2.339 1.00 98.19 92 GLN A O 1
ATOM 663 N N . VAL A 1 93 ? -9.413 -4.252 -1.697 1.00 98.25 93 VAL A N 1
ATOM 664 C CA . VAL A 1 93 ? -9.507 -5.107 -2.896 1.00 98.25 93 VAL A CA 1
ATOM 665 C C . VAL A 1 93 ? -9.693 -4.267 -4.161 1.00 98.25 93 VAL A C 1
ATOM 667 O O . VAL A 1 93 ? -8.974 -4.463 -5.138 1.00 98.25 93 VAL A O 1
ATOM 670 N N . LEU A 1 94 ? -10.619 -3.305 -4.142 1.00 97.88 94 LEU A N 1
ATOM 671 C CA . LEU A 1 94 ? -10.848 -2.416 -5.285 1.00 97.88 94 LEU A CA 1
ATOM 672 C C . LEU A 1 94 ? -9.619 -1.548 -5.578 1.00 97.88 94 LEU A C 1
ATOM 674 O O . LEU A 1 94 ? -9.235 -1.398 -6.735 1.00 97.88 94 LEU A O 1
ATOM 678 N N . GLY A 1 95 ? -8.982 -1.024 -4.529 1.00 97.94 95 GLY A N 1
ATOM 679 C CA . GLY A 1 95 ? -7.737 -0.272 -4.617 1.00 97.94 95 GLY A CA 1
ATOM 680 C C . GLY A 1 95 ? -6.615 -1.107 -5.219 1.00 97.94 95 GLY A C 1
ATOM 681 O O . GLY A 1 95 ? -5.972 -0.659 -6.158 1.00 97.94 95 GLY A O 1
ATOM 682 N N . ALA A 1 96 ? -6.425 -2.345 -4.759 1.00 97.94 96 ALA A N 1
ATOM 683 C CA . ALA A 1 96 ? -5.411 -3.253 -5.289 1.00 97.94 96 ALA A CA 1
ATOM 684 C C . ALA A 1 96 ? -5.603 -3.503 -6.790 1.00 97.94 96 ALA A C 1
ATOM 686 O O . ALA A 1 96 ? -4.663 -3.330 -7.560 1.00 97.94 96 ALA A O 1
ATOM 687 N N . VAL A 1 97 ? -6.825 -3.840 -7.220 1.00 98.19 97 VAL A N 1
ATOM 688 C CA . VAL A 1 97 ? -7.137 -4.050 -8.643 1.00 98.19 97 VAL A CA 1
ATOM 689 C C . VAL A 1 97 ? -6.867 -2.781 -9.455 1.00 98.19 97 VAL A C 1
ATOM 691 O O . VAL A 1 97 ? -6.188 -2.842 -10.480 1.00 98.19 97 VAL A O 1
ATOM 694 N N . ALA A 1 98 ? -7.346 -1.626 -8.987 1.00 97.88 98 ALA A N 1
ATOM 695 C CA . ALA A 1 98 ? -7.125 -0.350 -9.661 1.00 97.88 98 ALA A CA 1
ATOM 696 C C . ALA A 1 98 ? -5.634 0.015 -9.747 1.00 97.88 98 ALA A C 1
ATOM 698 O O . ALA A 1 98 ? -5.184 0.481 -10.790 1.00 97.88 98 ALA A O 1
ATOM 699 N N . GLY A 1 99 ? -4.865 -0.235 -8.685 1.00 97.44 99 GLY A N 1
ATOM 700 C CA . GLY A 1 99 ? -3.425 0.007 -8.631 1.00 97.44 99 GLY A CA 1
ATOM 701 C C . GLY A 1 99 ? -2.650 -0.827 -9.647 1.00 97.44 99 GLY A C 1
ATOM 702 O O . GLY A 1 99 ? -1.835 -0.285 -10.387 1.00 97.44 99 GLY A O 1
ATOM 703 N N . VAL A 1 100 ? -2.954 -2.124 -9.751 1.00 97.19 100 VAL A N 1
ATOM 704 C CA . VAL A 1 100 ? -2.314 -3.010 -10.740 1.00 97.19 100 VAL A CA 1
ATOM 705 C C . VAL A 1 100 ? -2.657 -2.587 -12.170 1.00 97.19 100 VAL A C 1
ATOM 707 O O . VAL A 1 100 ? -1.777 -2.539 -13.026 1.00 97.19 100 VAL A O 1
ATOM 710 N N . ILE A 1 101 ? -3.919 -2.239 -12.440 1.00 97.38 101 ILE A N 1
ATOM 711 C CA . ILE A 1 101 ? -4.321 -1.730 -13.760 1.00 97.38 101 ILE A CA 1
ATOM 712 C C . ILE A 1 101 ? -3.579 -0.425 -14.073 1.00 97.38 101 ILE A C 1
ATOM 714 O O . ILE A 1 101 ? -3.056 -0.270 -15.175 1.00 97.38 101 ILE A O 1
ATOM 718 N N . ALA A 1 102 ? -3.499 0.498 -13.113 1.00 95.69 102 ALA A N 1
ATOM 719 C CA . ALA A 1 102 ? -2.809 1.770 -13.288 1.00 95.69 102 ALA A CA 1
ATOM 720 C C . ALA A 1 102 ? -1.318 1.579 -13.600 1.00 95.69 102 ALA A C 1
ATOM 722 O O . ALA A 1 102 ? -0.841 2.182 -14.556 1.00 95.69 102 ALA A O 1
ATOM 723 N N . ALA A 1 103 ? -0.618 0.708 -12.867 1.00 94.88 103 ALA A N 1
ATOM 724 C CA . ALA A 1 103 ? 0.781 0.354 -13.130 1.00 94.88 103 ALA A CA 1
ATOM 725 C C . ALA A 1 103 ? 0.992 -0.098 -14.585 1.00 94.88 103 ALA A C 1
ATOM 727 O O . ALA A 1 103 ? 1.760 0.496 -15.344 1.00 94.88 103 ALA A O 1
ATOM 728 N N . GLN A 1 104 ? 0.188 -1.065 -15.036 1.00 93.69 104 GLN A N 1
ATOM 729 C CA . GLN A 1 104 ? 0.261 -1.578 -16.406 1.00 93.69 104 GLN A CA 1
ATOM 730 C C . GLN A 1 104 ? 0.009 -0.487 -17.458 1.00 93.69 104 GLN A C 1
ATOM 732 O O . GLN A 1 104 ? 0.712 -0.427 -18.469 1.00 93.69 104 GLN A O 1
ATOM 737 N N . LEU A 1 105 ? -0.975 0.389 -17.230 1.00 95.12 105 L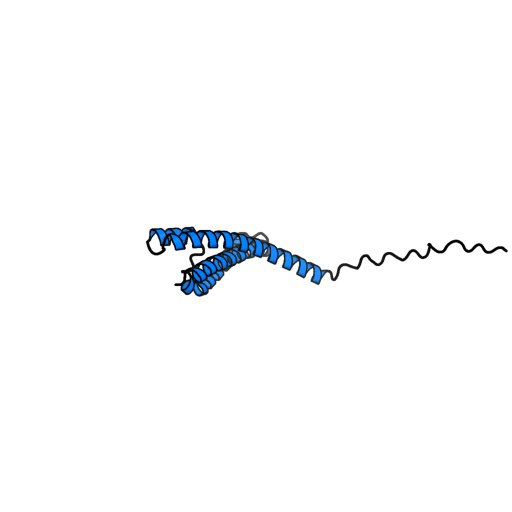EU A N 1
ATOM 738 C CA . LEU A 1 105 ? -1.284 1.491 -18.143 1.00 95.12 105 LEU A CA 1
ATOM 739 C C . LEU A 1 105 ? -0.174 2.543 -18.175 1.00 95.12 105 LEU A C 1
ATOM 741 O O . LEU A 1 105 ? 0.172 3.015 -19.255 1.00 95.12 105 LEU A O 1
ATOM 745 N N . ILE A 1 106 ? 0.396 2.898 -17.022 1.00 92.75 106 ILE A N 1
ATOM 746 C CA . ILE A 1 106 ? 1.494 3.865 -16.918 1.00 92.75 106 ILE A CA 1
ATOM 747 C C . ILE A 1 106 ? 2.727 3.326 -17.641 1.00 92.75 106 ILE A C 1
ATOM 749 O O . ILE A 1 106 ? 3.292 4.026 -18.484 1.00 92.75 106 ILE A O 1
ATOM 753 N N . GLY A 1 107 ? 3.109 2.074 -17.377 1.00 88.75 107 GLY A N 1
ATOM 754 C CA . GLY A 1 107 ? 4.231 1.427 -18.052 1.00 88.75 107 GLY A CA 1
ATOM 755 C C . GLY A 1 107 ? 4.038 1.347 -19.570 1.00 88.75 107 GLY A C 1
ATOM 756 O O . GLY A 1 107 ? 4.950 1.680 -20.330 1.00 88.75 107 GLY A O 1
ATOM 757 N N . ALA A 1 108 ? 2.840 0.968 -20.027 1.00 89.88 108 ALA A N 1
ATOM 758 C CA . ALA A 1 108 ? 2.514 0.910 -21.451 1.00 89.88 108 ALA A CA 1
ATOM 759 C C . ALA A 1 108 ? 2.531 2.299 -22.110 1.00 89.88 108 ALA A C 1
ATOM 761 O O . ALA A 1 108 ? 3.129 2.474 -23.173 1.00 89.88 108 ALA A O 1
ATOM 762 N N . LEU A 1 109 ? 1.917 3.299 -21.473 1.00 92.19 109 LEU A N 1
ATOM 763 C CA . LEU A 1 109 ? 1.886 4.670 -21.976 1.00 92.19 109 LEU A CA 1
ATOM 764 C C . LEU A 1 109 ? 3.297 5.248 -22.082 1.00 92.19 109 LEU A C 1
ATOM 766 O O . LEU A 1 109 ? 3.639 5.833 -23.108 1.00 92.19 109 LEU A O 1
ATOM 770 N N . LEU A 1 110 ? 4.128 5.050 -21.057 1.00 89.94 110 LEU A N 1
ATOM 771 C CA . LEU A 1 110 ? 5.512 5.505 -21.065 1.00 89.94 110 LEU A CA 1
ATOM 772 C C . LEU A 1 110 ? 6.293 4.870 -22.219 1.00 89.94 110 LEU A C 1
ATOM 774 O O . LEU A 1 110 ? 6.987 5.578 -22.943 1.00 89.94 110 LEU A O 1
ATOM 778 N N . ALA A 1 111 ? 6.132 3.565 -22.446 1.00 87.31 111 ALA A N 1
ATOM 779 C CA . ALA A 1 111 ? 6.771 2.881 -23.567 1.00 87.31 111 ALA A CA 1
ATOM 780 C C . ALA A 1 111 ? 6.355 3.477 -24.924 1.00 87.31 111 ALA A C 1
ATOM 782 O O . ALA A 1 111 ? 7.215 3.748 -25.760 1.00 87.31 111 ALA A O 1
ATOM 783 N N . VAL A 1 112 ? 5.060 3.744 -25.129 1.00 89.94 112 VAL A N 1
ATOM 784 C CA . VAL A 1 112 ? 4.546 4.364 -26.365 1.00 89.94 112 VAL A CA 1
ATOM 785 C C . VAL A 1 112 ? 5.088 5.782 -26.549 1.00 89.94 112 VAL A C 1
ATOM 787 O O . VAL A 1 112 ? 5.512 6.147 -27.646 1.00 89.94 112 VAL A O 1
ATOM 790 N N . VAL A 1 113 ? 5.100 6.586 -25.483 1.00 90.88 113 VAL A N 1
ATOM 791 C CA . VAL A 1 113 ? 5.614 7.962 -25.517 1.00 90.88 113 VAL A CA 1
ATOM 792 C C . VAL A 1 113 ? 7.100 7.978 -25.863 1.00 90.88 113 VAL A C 1
ATOM 794 O O . VAL A 1 113 ? 7.505 8.725 -26.753 1.00 90.88 113 VAL A O 1
ATOM 797 N N . LEU A 1 114 ? 7.900 7.130 -25.213 1.00 88.75 114 LEU A N 1
ATOM 798 C CA . LEU A 1 114 ? 9.336 7.023 -25.473 1.00 88.75 114 LEU A CA 1
ATOM 799 C C . LEU A 1 114 ? 9.618 6.514 -26.888 1.00 88.75 114 LEU A C 1
ATOM 801 O O . LEU A 1 114 ? 10.467 7.073 -27.579 1.00 88.75 114 LEU A O 1
ATOM 805 N N . PHE A 1 115 ? 8.876 5.506 -27.350 1.00 89.38 115 PHE A N 1
ATOM 806 C CA . PHE A 1 115 ? 8.995 4.995 -28.713 1.00 89.38 115 PHE A CA 1
ATOM 807 C C . PHE A 1 115 ? 8.718 6.088 -29.753 1.00 89.38 115 PHE A C 1
ATOM 809 O O . PHE A 1 115 ? 9.502 6.252 -30.690 1.00 89.38 115 PHE A O 1
ATOM 816 N N . ARG A 1 116 ? 7.646 6.870 -29.554 1.00 89.50 116 ARG A N 1
ATOM 817 C CA . ARG A 1 116 ? 7.277 7.981 -30.441 1.00 89.50 116 ARG A CA 1
ATOM 818 C C . ARG A 1 116 ? 8.310 9.104 -30.428 1.00 89.50 116 ARG A C 1
ATOM 820 O O . ARG A 1 116 ? 8.594 9.672 -31.476 1.00 89.50 116 ARG A O 1
ATOM 827 N N . TRP A 1 117 ? 8.880 9.422 -29.268 1.00 87.88 117 TRP A N 1
ATOM 828 C CA . TRP A 1 117 ? 9.956 10.411 -29.180 1.00 87.88 117 TRP A CA 1
ATOM 829 C C . TRP A 1 117 ? 11.218 9.944 -29.920 1.00 87.88 117 TRP A C 1
ATOM 831 O O . TRP A 1 117 ? 11.842 10.737 -30.616 1.00 87.88 117 TRP A O 1
ATOM 841 N N . ALA A 1 118 ? 11.552 8.653 -29.830 1.00 92.12 118 ALA A N 1
ATOM 842 C CA . ALA A 1 118 ? 12.740 8.087 -30.465 1.00 92.12 118 ALA A CA 1
ATOM 843 C C . ALA A 1 118 ? 12.641 7.955 -31.999 1.00 92.12 118 ALA A C 1
ATOM 845 O O . ALA A 1 118 ? 13.655 8.107 -32.674 1.00 92.12 118 ALA A O 1
ATOM 846 N N . HIS A 1 119 ? 11.456 7.672 -32.555 1.00 87.88 119 HIS A N 1
ATOM 847 C CA . HIS A 1 119 ? 11.279 7.396 -33.995 1.00 87.88 119 HIS A CA 1
ATOM 848 C C . HIS A 1 119 ? 10.607 8.535 -34.783 1.00 87.88 11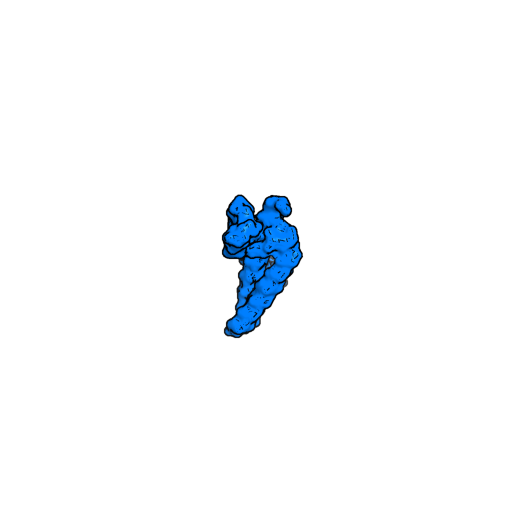9 HIS A C 1
ATOM 850 O O . HIS A 1 119 ? 10.477 8.436 -36.001 1.00 87.88 119 HIS A O 1
ATOM 856 N N . GLY A 1 120 ? 10.201 9.622 -34.117 1.00 79.50 120 GLY A N 1
ATOM 857 C CA . GLY A 1 120 ? 9.461 10.720 -34.744 1.00 79.50 120 GLY A CA 1
ATOM 858 C C . GLY A 1 120 ? 7.991 10.375 -35.051 1.00 79.50 120 GLY A C 1
ATOM 859 O O . GLY A 1 120 ? 7.519 9.279 -34.732 1.00 79.50 120 GLY A O 1
ATOM 860 N N . PRO A 1 121 ? 7.214 11.319 -35.618 1.00 77.94 121 PRO A N 1
ATOM 861 C CA . PRO A 1 121 ? 5.838 11.063 -36.037 1.00 77.94 121 PRO A CA 1
ATOM 862 C C . PRO A 1 121 ? 5.801 9.987 -37.131 1.00 77.94 121 PRO A C 1
ATOM 864 O O . PRO A 1 121 ? 6.653 9.978 -38.017 1.00 77.94 121 PRO A O 1
ATOM 867 N N . ILE A 1 122 ? 4.806 9.094 -37.082 1.00 71.75 122 ILE A N 1
ATOM 868 C CA . ILE A 1 122 ? 4.579 8.116 -38.155 1.00 71.75 122 ILE A CA 1
ATOM 869 C C . ILE A 1 122 ? 4.340 8.905 -39.451 1.00 71.75 122 ILE A C 1
ATOM 871 O O . ILE A 1 122 ? 3.445 9.749 -39.438 1.00 71.75 122 ILE A O 1
ATOM 875 N N . PRO A 1 123 ? 5.104 8.663 -40.535 1.00 73.44 123 PRO A N 1
ATOM 876 C CA . PRO A 1 123 ? 4.910 9.370 -41.793 1.00 73.44 123 PRO A CA 1
ATOM 877 C C . PRO A 1 123 ? 3.472 9.205 -42.278 1.00 73.44 123 PRO A C 1
ATOM 879 O O . PRO A 1 123 ? 2.969 8.080 -42.374 1.00 73.44 123 PRO A O 1
ATOM 882 N N . ASP A 1 124 ? 2.821 10.325 -42.580 1.00 73.75 124 ASP A N 1
ATOM 883 C CA . ASP A 1 124 ? 1.458 10.353 -43.090 1.00 73.75 124 ASP A CA 1
ATOM 884 C C . ASP A 1 124 ? 1.383 9.468 -44.339 1.00 73.75 124 ASP A C 1
ATOM 886 O O . ASP A 1 124 ? 2.108 9.657 -45.319 1.00 73.75 124 ASP A O 1
ATOM 890 N N . THR A 1 125 ? 0.489 8.483 -44.331 1.00 63.91 125 THR A N 1
ATOM 891 C CA . THR A 1 125 ? 0.311 7.541 -45.449 1.00 63.91 125 THR A CA 1
ATOM 892 C C . THR A 1 125 ? -0.320 8.208 -46.688 1.00 63.91 125 THR A C 1
ATOM 894 O O . THR A 1 125 ? -0.647 7.530 -47.660 1.00 63.91 125 THR A O 1
ATOM 897 N N . GLU A 1 126 ? -0.483 9.537 -46.673 1.00 57.41 126 GLU A N 1
ATOM 898 C CA . GLU A 1 126 ? -1.113 10.349 -47.720 1.00 57.41 126 GLU A CA 1
ATOM 899 C C . G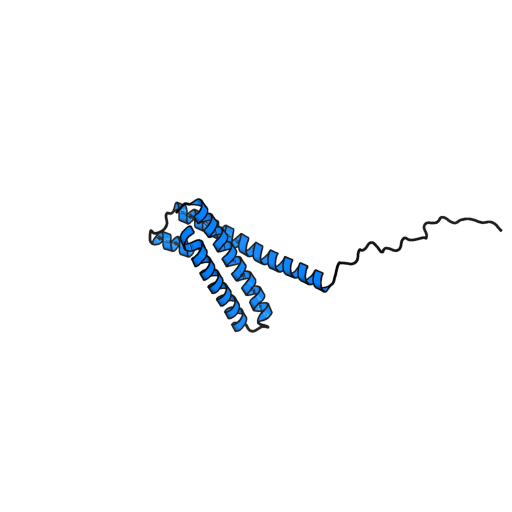LU A 1 126 ? -0.175 10.766 -48.858 1.00 57.41 126 GLU A C 1
ATOM 901 O O . GLU A 1 126 ? -0.634 11.314 -49.857 1.00 57.41 126 GLU A O 1
ATOM 906 N N . ALA A 1 127 ? 1.108 10.405 -48.816 1.00 58.59 127 ALA A N 1
ATOM 907 C CA . ALA A 1 127 ? 1.965 10.460 -50.000 1.00 58.59 127 ALA A CA 1
ATOM 908 C C . ALA A 1 127 ? 1.717 9.262 -50.943 1.00 58.59 127 ALA A C 1
ATOM 910 O O . ALA A 1 127 ? 2.660 8.662 -51.457 1.00 58.59 127 ALA A O 1
ATOM 911 N N . ARG A 1 128 ? 0.455 8.882 -51.200 1.00 61.62 128 ARG A N 1
ATOM 912 C CA . ARG A 1 128 ? 0.153 8.168 -52.447 1.00 61.62 128 ARG A CA 1
ATOM 913 C C . ARG A 1 128 ? 0.348 9.194 -53.563 1.00 61.62 128 ARG A C 1
ATOM 915 O O . ARG A 1 128 ? -0.337 10.218 -53.533 1.00 61.62 128 ARG A O 1
ATOM 922 N N . PRO A 1 129 ? 1.268 8.977 -54.520 1.00 61.72 129 PRO A N 1
ATOM 923 C CA . PRO A 1 129 ? 1.377 9.855 -55.674 1.00 61.72 129 PRO A CA 1
ATOM 924 C C . PRO A 1 129 ? -0.013 9.966 -56.297 1.00 61.72 129 PRO A C 1
ATOM 926 O O . PRO A 1 129 ? -0.611 8.936 -56.606 1.00 61.72 129 PRO A O 1
ATOM 929 N N . ARG A 1 130 ? -0.548 11.188 -56.428 1.00 64.75 130 ARG A N 1
ATOM 930 C CA . ARG A 1 130 ? -1.737 11.411 -57.255 1.00 64.75 130 ARG A CA 1
ATOM 931 C C . ARG A 1 130 ? -1.389 10.870 -58.636 1.00 64.75 130 ARG A C 1
ATOM 933 O O . ARG A 1 130 ? -0.458 11.361 -59.275 1.00 64.75 130 ARG A O 1
ATOM 940 N N . ASP A 1 131 ? -2.069 9.809 -59.036 1.00 63.38 131 ASP A N 1
ATOM 941 C CA . ASP A 1 131 ? -1.960 9.193 -60.340 1.00 63.38 131 ASP A CA 1
ATOM 942 C C . ASP A 1 131 ? -2.461 10.193 -61.381 1.00 63.38 131 ASP A C 1
ATOM 944 O O . ASP A 1 131 ? -3.630 10.243 -61.742 1.00 63.38 131 ASP A O 1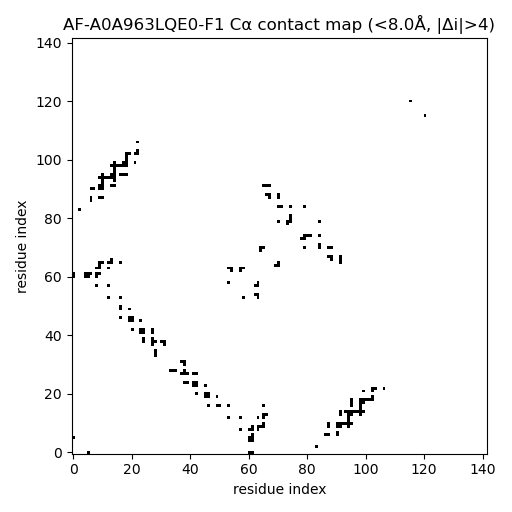
ATOM 948 N N . ASN A 1 132 ? -1.538 11.008 -61.889 1.00 61.66 132 ASN A N 1
ATOM 949 C CA . ASN A 1 132 ? -1.735 11.945 -62.997 1.00 61.66 132 ASN A CA 1
ATOM 950 C C . ASN A 1 132 ? -1.988 11.224 -64.345 1.00 61.66 132 ASN A C 1
ATOM 952 O O . ASN A 1 132 ? -1.522 11.651 -65.395 1.00 61.66 132 ASN A O 1
ATOM 956 N N . ASN A 1 133 ? -2.652 10.070 -64.320 1.00 59.19 133 ASN A N 1
ATOM 957 C CA . ASN A 1 133 ? -2.976 9.262 -65.490 1.00 59.19 133 ASN A CA 1
ATOM 958 C C . ASN A 1 133 ? -4.492 9.068 -65.659 1.00 59.19 133 ASN A C 1
ATOM 960 O O . ASN A 1 133 ? -4.932 8.209 -66.417 1.00 59.19 133 ASN A O 1
ATOM 964 N N . SER A 1 134 ? -5.304 9.866 -64.963 1.00 59.12 134 SER A N 1
ATOM 965 C CA . SER A 1 134 ? -6.745 9.956 -65.207 1.00 59.12 134 SER A CA 1
ATOM 966 C C . SER A 1 134 ? -7.121 11.013 -66.253 1.00 59.12 134 SER A C 1
ATOM 968 O O . SER A 1 134 ? -8.306 11.297 -66.398 1.00 59.12 134 SER A O 1
ATOM 970 N N . ASP A 1 135 ? -6.158 11.585 -66.988 1.00 59.56 135 ASP A N 1
ATOM 971 C CA . ASP A 1 135 ? -6.456 12.462 -68.126 1.00 59.56 135 ASP A CA 1
ATOM 972 C C . ASP A 1 135 ? -6.901 11.614 -69.334 1.00 59.56 135 ASP A C 1
ATOM 974 O O . ASP A 1 135 ? -6.103 10.849 -69.888 1.00 59.56 135 ASP A O 1
ATOM 978 N N . PRO A 1 136 ? -8.174 11.701 -69.764 1.00 55.91 136 PRO A N 1
ATOM 979 C CA . PRO A 1 136 ? -8.653 10.929 -70.896 1.00 55.91 136 PRO A CA 1
ATOM 980 C C . PRO A 1 136 ? -7.994 11.435 -72.186 1.00 55.91 136 PRO A C 1
ATOM 982 O O . PRO A 1 136 ? -8.104 12.607 -72.539 1.00 55.91 136 PRO A O 1
ATOM 985 N N . MET A 1 137 ? -7.316 10.512 -72.878 1.00 56.88 137 MET A N 1
ATOM 986 C CA . MET A 1 137 ? -6.866 10.557 -74.277 1.00 56.88 137 MET A CA 1
ATOM 987 C C . MET A 1 137 ? -7.414 11.747 -75.082 1.00 56.88 137 MET A C 1
ATOM 989 O O . MET A 1 137 ? -8.492 11.683 -75.675 1.00 56.88 137 MET A O 1
ATOM 993 N N . THR A 1 138 ? -6.624 12.820 -75.167 1.00 59.44 138 THR A N 1
ATOM 994 C CA . THR A 1 138 ? -6.822 13.854 -76.186 1.00 59.44 138 THR A CA 1
ATOM 995 C C . THR A 1 138 ? -6.389 13.276 -77.532 1.00 59.44 138 THR A C 1
ATOM 997 O O . THR A 1 138 ? -5.213 13.282 -77.890 1.00 59.44 138 THR A O 1
ATOM 1000 N N . ILE A 1 139 ? -7.365 12.749 -78.274 1.00 62.00 139 ILE A N 1
ATOM 1001 C CA . ILE A 1 139 ? -7.269 12.456 -79.706 1.00 62.00 139 ILE A CA 1
ATOM 1002 C C . ILE A 1 139 ? -6.901 13.768 -80.417 1.00 62.00 139 ILE A C 1
ATOM 1004 O O . ILE A 1 139 ? -7.705 14.701 -80.452 1.00 62.00 139 ILE A O 1
ATOM 1008 N N . ARG A 1 140 ? -5.707 13.858 -81.010 1.00 56.22 140 ARG A N 1
ATOM 1009 C CA . ARG A 1 140 ? -5.421 14.858 -82.048 1.00 56.22 140 ARG A CA 1
ATOM 1010 C C . ARG A 1 140 ? -4.975 14.166 -83.327 1.00 56.22 140 ARG A C 1
ATOM 1012 O O . ARG A 1 140 ? -3.935 13.521 -83.376 1.00 56.22 140 ARG A O 1
ATOM 1019 N N . HIS A 1 141 ? -5.837 14.323 -84.326 1.00 55.44 141 HIS A N 1
ATOM 1020 C CA . HIS A 1 141 ? -5.625 14.041 -85.736 1.00 55.44 141 HIS A CA 1
ATOM 1021 C C . HIS A 1 141 ? -4.418 14.805 -86.295 1.00 55.44 141 HIS A C 1
ATOM 1023 O O . HIS A 1 141 ? -4.206 15.969 -85.939 1.00 55.44 141 HIS A O 1
ATOM 1029 N N . GLY A 1 142 ? -3.706 14.154 -87.213 1.00 49.38 142 GLY A N 1
ATOM 1030 C CA . GLY A 1 142 ? -2.655 14.710 -88.062 1.00 49.38 142 GLY A CA 1
ATOM 1031 C C . GLY A 1 142 ? -2.137 13.637 -88.998 1.00 49.38 142 GLY A C 1
ATOM 1032 O O . GLY A 1 142 ? -1.322 12.826 -88.515 1.00 49.38 142 GLY A O 1
#

Sequence (142 aa):
MSLRPSVVAEAIGTALLLATVVDSGIMGERLAGGNVAIALLANTLATGAVLVALIATFGPTSGAHFNPLVTLAERALGRCRWRKARLYLAAQVLGAVAGVIAAQLIGALLAVVLFRWAHGPIPDTEARPRDNNSDPMTIRHG